Protein AF-A0A527ZUZ7-F1 (afdb_monomer)

Mean predicted aligned error: 13.51 Å

Solvent-accessible surface area (backbone atoms only — not comparable to full-atom values): 8792 Å² total; per-residue (Å²): 138,84,78,85,77,74,73,78,79,58,72,65,57,58,52,49,52,49,52,51,50,51,50,54,50,51,53,49,52,51,47,52,64,67,67,49,47,73,65,54,55,49,50,53,52,50,40,60,41,74,76,31,74,66,46,57,54,49,50,50,50,53,55,49,49,50,51,50,53,44,71,54,77,48,94,82,61,77,62,85,51,83,80,46,57,64,59,50,52,52,51,54,55,49,48,52,54,49,52,52,47,50,50,53,41,50,52,52,52,46,56,56,48,52,57,47,53,55,50,52,50,51,52,49,54,52,49,52,52,52,51,49,51,51,49,53,53,50,51,56,50,31,63,76,67,69,52,78,76,94,81,125

Foldseek 3Di:
DDDPPPDDPPVVVVVVVVVVVVVVVVVVVVVCVVPDDPVNVVLVVLLVQLPDPVVVVVVCCVVVVLVCVQVCPDVPDHRPCVPCVVVVVVVVVVVVVSVVSPVVSVVVVVVVVVVVVVVVVVVVVVVVVVVVVVVVVVVVVCVVVVPDDPDD

pLDDT: mean 79.95, std 12.53, range [42.06, 96.31]

Sequence (152 aa):
MDSPTLPPPPPTELSQALKRNIQAIEERRAKEASEATLEEKIAEAITSFTGSMRFVYLHLAVYGGWIVSNLGWIPITPPFDPTFVILAMVASVEAIFLSTFVLISQNRMSAAADKRADLDLQVSLLTEHELTKLTELVDSMADRLNVKPALS

Secondary structure (DSSP, 8-state):
-----PPPPPHHHHHHHHHHHHHHHHHHHHHHHHH--HHHHHHHHHHHHHTSHHHHHHHHHHHHHHHHHHTT-STTS--S-TT-HHHHHHHHHHHHHHHHHHHHHHHHHHHHHHHHHHHHHHHHHHHHHHHHHHHHHHHHHHHHHT---S--

Structure (mmCIF, N/CA/C/O backbone):
data_AF-A0A527ZUZ7-F1
#
_entry.id   AF-A0A527ZUZ7-F1
#
loop_
_atom_site.group_PDB
_atom_site.id
_atom_site.type_symbol
_atom_site.label_atom_id
_atom_site.label_alt_id
_atom_site.label_comp_id
_atom_site.label_asym_id
_atom_site.label_entity_id
_atom_site.label_seq_id
_atom_site.pdbx_PDB_ins_code
_atom_site.Cartn_x
_atom_site.Cartn_y
_atom_site.Cartn_z
_atom_site.occupancy
_atom_site.B_iso_or_equiv
_atom_site.auth_seq_id
_atom_site.auth_comp_id
_atom_site.auth_asym_id
_atom_site.auth_atom_id
_atom_site.pdbx_PDB_model_num
ATOM 1 N N . MET A 1 1 ? -50.520 -7.483 36.781 1.00 45.59 1 MET A N 1
ATOM 2 C CA . MET A 1 1 ? -49.395 -6.559 36.517 1.00 45.59 1 MET A CA 1
ATOM 3 C C . MET A 1 1 ? -48.714 -7.097 35.275 1.00 45.59 1 MET A C 1
ATOM 5 O O . MET A 1 1 ? -47.823 -7.926 35.383 1.00 45.59 1 MET A O 1
ATOM 9 N N . ASP A 1 2 ? -49.247 -6.734 34.112 1.00 47.12 2 ASP A N 1
ATOM 10 C CA . ASP A 1 2 ? -48.838 -7.276 32.817 1.00 47.12 2 ASP A CA 1
ATOM 11 C C . ASP A 1 2 ? -47.667 -6.461 32.269 1.00 47.12 2 ASP A C 1
ATOM 13 O O . ASP A 1 2 ? -47.802 -5.273 31.976 1.00 47.12 2 ASP A O 1
ATOM 17 N N . SER A 1 3 ? -46.494 -7.085 32.181 1.00 54.16 3 SER A N 1
ATOM 18 C CA . SER A 1 3 ? -45.327 -6.504 31.519 1.00 54.16 3 SER A CA 1
ATOM 19 C C . SER A 1 3 ? -45.552 -6.518 30.002 1.00 54.16 3 SER A C 1
ATOM 21 O O . SER A 1 3 ? -45.755 -7.597 29.441 1.00 54.16 3 SER A O 1
ATOM 23 N N . PRO A 1 4 ? -45.484 -5.371 29.301 1.00 56.69 4 PRO A N 1
ATOM 24 C CA . PRO A 1 4 ? -45.528 -5.357 27.849 1.00 56.69 4 PRO A CA 1
ATOM 25 C C . PRO A 1 4 ? -44.175 -5.846 27.331 1.00 56.69 4 PRO A C 1
ATOM 27 O O . PRO A 1 4 ? -43.212 -5.087 27.230 1.00 56.69 4 PRO A O 1
ATOM 30 N N . THR A 1 5 ? -44.082 -7.141 27.040 1.00 55.09 5 THR A N 1
ATOM 31 C CA . THR A 1 5 ? -42.966 -7.700 26.276 1.00 55.09 5 THR A CA 1
ATOM 32 C C . THR A 1 5 ? -43.162 -7.283 24.824 1.00 55.09 5 THR A C 1
ATOM 34 O O . THR A 1 5 ? -43.965 -7.852 24.089 1.00 55.09 5 THR A O 1
ATOM 37 N N . LEU A 1 6 ? -42.485 -6.200 24.432 1.00 63.31 6 LEU A N 1
ATOM 38 C CA . LEU A 1 6 ? -42.477 -5.747 23.047 1.00 63.31 6 LEU A CA 1
ATOM 39 C C . LEU A 1 6 ? -41.866 -6.862 22.179 1.00 63.31 6 LEU A C 1
ATOM 41 O O . LEU A 1 6 ? -40.742 -7.291 22.459 1.00 63.31 6 LEU A O 1
ATOM 45 N N . PRO A 1 7 ? -42.589 -7.365 21.166 1.00 64.50 7 PRO A N 1
ATOM 46 C CA . PRO A 1 7 ? -42.082 -8.415 20.297 1.00 64.50 7 PRO A CA 1
ATOM 47 C C . PRO A 1 7 ? -40.846 -7.913 19.533 1.00 64.50 7 PRO A C 1
ATOM 49 O O . PRO A 1 7 ? -40.793 -6.733 19.169 1.00 64.50 7 PRO A O 1
ATOM 52 N N . PRO A 1 8 ? -39.846 -8.779 19.281 1.00 61.59 8 PRO A N 1
ATOM 53 C CA . PRO A 1 8 ? -38.677 -8.397 18.506 1.00 61.59 8 PRO A CA 1
ATOM 54 C C . PRO A 1 8 ? -39.116 -7.918 17.113 1.00 61.59 8 PRO A C 1
ATOM 56 O O . PRO A 1 8 ? -40.013 -8.525 16.515 1.00 61.59 8 PRO A O 1
ATOM 59 N N . PRO A 1 9 ? -38.520 -6.828 16.599 1.00 60.72 9 PRO A N 1
ATOM 60 C CA . PRO A 1 9 ? -38.906 -6.259 15.317 1.00 60.72 9 PRO A CA 1
ATOM 61 C C . PRO A 1 9 ? -38.784 -7.315 14.207 1.00 60.72 9 PRO A C 1
ATOM 63 O O . PRO A 1 9 ? -37.835 -8.108 14.207 1.00 60.72 9 PRO A O 1
ATOM 66 N N . PRO A 1 10 ? -39.739 -7.362 13.262 1.00 64.88 10 PRO A N 1
ATOM 67 C CA . PRO A 1 10 ? -39.752 -8.371 12.215 1.00 64.88 10 PRO A CA 1
ATOM 68 C C . PRO A 1 10 ? -38.475 -8.276 11.354 1.00 64.88 10 PRO A C 1
ATOM 70 O O . PRO A 1 10 ? -37.997 -7.171 11.084 1.00 64.88 10 PRO A O 1
ATOM 73 N N . PRO A 1 11 ? -37.927 -9.408 10.866 1.00 63.72 11 PRO A N 1
ATOM 74 C CA . PRO A 1 11 ? -36.644 -9.468 10.145 1.00 63.72 11 PRO A CA 1
ATOM 75 C C . PRO A 1 11 ? -36.562 -8.536 8.921 1.00 63.72 11 PRO A C 1
ATOM 77 O O . PRO A 1 11 ? -35.475 -8.126 8.508 1.00 63.72 11 PRO A O 1
ATOM 80 N N . THR A 1 12 ? -37.710 -8.143 8.370 1.00 62.41 12 THR A N 1
ATOM 81 C CA . THR A 1 12 ? -37.835 -7.172 7.282 1.00 62.41 12 THR A CA 1
ATOM 82 C C . THR A 1 12 ? -37.341 -5.772 7.670 1.00 62.41 12 THR A C 1
ATOM 84 O O . THR A 1 12 ? -36.643 -5.152 6.870 1.00 62.41 12 THR A O 1
ATOM 87 N N . GLU A 1 13 ? -37.596 -5.286 8.890 1.00 64.56 13 GLU A N 1
ATOM 88 C CA . GLU A 1 13 ? -37.141 -3.952 9.318 1.00 64.56 13 GLU A CA 1
ATOM 89 C C . GLU A 1 13 ? -35.626 -3.889 9.521 1.00 64.56 13 GLU A C 1
ATOM 91 O O . GLU A 1 13 ? -34.989 -2.924 9.098 1.00 64.56 13 GLU A O 1
ATOM 96 N N . LEU A 1 14 ? -35.022 -4.943 10.083 1.00 66.19 14 LEU A N 1
ATOM 97 C CA . LEU A 1 14 ? -33.567 -5.044 10.218 1.00 66.19 14 LEU A CA 1
ATOM 98 C C . LEU A 1 14 ? -32.895 -5.082 8.840 1.00 66.19 14 LEU A C 1
ATOM 100 O O . LEU A 1 14 ? -31.892 -4.407 8.622 1.00 66.19 14 LEU A O 1
ATOM 104 N N . SER A 1 15 ? -33.484 -5.811 7.884 1.00 75.38 15 SER A N 1
ATOM 105 C CA . SER A 1 15 ? -32.989 -5.855 6.505 1.00 75.38 15 SER A CA 1
ATOM 106 C C . SER A 1 15 ? -33.094 -4.495 5.808 1.00 75.38 15 SER A C 1
ATOM 108 O O . SER A 1 15 ? -32.181 -4.105 5.085 1.00 75.38 15 SER A O 1
ATOM 110 N N . GLN A 1 16 ? -34.156 -3.730 6.071 1.00 77.62 16 GLN A N 1
ATOM 111 C CA . GLN A 1 16 ? -34.361 -2.401 5.501 1.00 77.62 16 GLN A CA 1
ATOM 112 C C . GLN A 1 16 ? -33.436 -1.360 6.143 1.00 77.62 16 GLN A C 1
ATOM 114 O O . GLN A 1 16 ? -32.854 -0.540 5.434 1.00 77.62 16 GLN A O 1
ATOM 119 N N . ALA A 1 17 ? -33.244 -1.422 7.463 1.00 76.44 17 ALA A N 1
ATOM 120 C CA . ALA A 1 17 ? -32.289 -0.591 8.186 1.00 76.44 17 ALA A CA 1
ATOM 121 C C . ALA A 1 17 ? -30.845 -0.891 7.757 1.00 76.44 17 ALA A C 1
ATOM 123 O O . ALA A 1 17 ? -30.085 0.039 7.501 1.00 76.44 17 ALA A O 1
ATOM 124 N N . LEU A 1 18 ? -30.482 -2.167 7.593 1.00 77.56 18 LEU A N 1
ATOM 125 C CA . LEU A 1 18 ? -29.179 -2.584 7.075 1.00 77.56 18 LEU A CA 1
ATOM 126 C C . LEU A 1 18 ? -28.971 -2.085 5.643 1.00 77.56 18 LEU A C 1
ATOM 128 O O . LEU A 1 18 ? -27.943 -1.488 5.352 1.00 77.56 18 LEU A O 1
ATOM 132 N N . LYS A 1 19 ? -29.963 -2.255 4.762 1.00 79.62 19 LYS A N 1
ATOM 133 C CA . LYS A 1 19 ? -29.899 -1.792 3.368 1.00 79.62 19 LYS A CA 1
ATOM 134 C C . LYS A 1 19 ? -29.773 -0.268 3.273 1.00 79.62 19 LYS A C 1
ATOM 136 O O . LYS A 1 19 ? -28.981 0.223 2.477 1.00 79.62 19 LYS A O 1
ATOM 141 N N . ARG A 1 20 ? -30.482 0.470 4.135 1.00 79.31 20 ARG A N 1
ATOM 142 C CA . ARG A 1 20 ? -30.374 1.932 4.264 1.00 79.31 20 ARG A CA 1
ATOM 143 C C . ARG A 1 20 ? -29.008 2.365 4.800 1.00 79.31 20 ARG A C 1
ATOM 145 O O . ARG A 1 20 ? -28.449 3.335 4.306 1.00 79.31 20 ARG A O 1
ATOM 152 N N . ASN A 1 21 ? -28.457 1.645 5.777 1.00 79.75 21 ASN A N 1
ATOM 153 C CA . ASN A 1 21 ? -27.114 1.907 6.297 1.00 79.75 21 ASN A CA 1
ATOM 154 C C . ASN A 1 21 ? -26.033 1.616 5.246 1.00 79.75 21 ASN A C 1
ATOM 156 O O . ASN A 1 21 ? -25.111 2.410 5.097 1.00 79.75 21 ASN A O 1
ATOM 160 N N . ILE A 1 22 ? -26.164 0.525 4.484 1.00 82.06 22 ILE A N 1
ATOM 161 C CA . ILE A 1 22 ? -25.262 0.195 3.372 1.00 82.06 22 ILE A CA 1
ATOM 162 C C . ILE A 1 22 ? -25.313 1.294 2.307 1.00 82.06 22 ILE A C 1
ATOM 164 O O . ILE A 1 22 ? -24.262 1.805 1.935 1.00 82.06 22 ILE A O 1
ATOM 168 N N . GLN A 1 23 ? -26.510 1.727 1.895 1.00 82.56 23 GLN A N 1
ATOM 169 C CA . GLN A 1 23 ? -26.664 2.843 0.955 1.00 82.56 23 GLN A CA 1
ATOM 170 C C . GLN A 1 23 ? -26.053 4.142 1.490 1.00 82.56 23 GLN A C 1
ATOM 172 O O . GLN A 1 23 ? -25.326 4.810 0.767 1.00 82.56 23 GLN A O 1
ATOM 177 N N . ALA A 1 24 ? -26.267 4.475 2.765 1.00 78.25 24 ALA A N 1
ATOM 178 C CA . ALA A 1 24 ? -25.681 5.672 3.369 1.00 78.25 24 ALA A CA 1
ATOM 179 C C . ALA A 1 24 ? -24.139 5.622 3.413 1.00 78.25 24 ALA A C 1
ATOM 181 O O . ALA A 1 24 ? -23.479 6.652 3.266 1.00 78.25 24 ALA A O 1
ATOM 182 N N . ILE A 1 25 ? -23.554 4.435 3.606 1.00 81.12 25 ILE A N 1
ATOM 183 C CA . ILE A 1 25 ? -22.099 4.228 3.557 1.00 81.12 25 ILE A CA 1
ATOM 184 C C . ILE A 1 25 ? -21.587 4.332 2.116 1.00 81.12 25 ILE A C 1
ATOM 186 O O . ILE A 1 25 ? -20.558 4.968 1.890 1.00 81.12 25 ILE A O 1
ATOM 190 N N . GLU A 1 26 ? -22.283 3.736 1.147 1.00 78.75 26 GLU A N 1
ATOM 191 C CA . GLU A 1 26 ? -21.938 3.839 -0.275 1.00 78.75 26 GLU A CA 1
ATOM 192 C C . GLU A 1 26 ? -22.007 5.285 -0.770 1.00 78.75 26 GLU A C 1
ATOM 194 O O . GLU A 1 26 ? -21.061 5.754 -1.399 1.00 78.75 26 GLU A O 1
ATOM 199 N N . GLU A 1 27 ? -23.066 6.021 -0.428 1.00 80.19 27 GLU A N 1
ATOM 200 C CA . GLU A 1 27 ? -23.223 7.435 -0.775 1.00 80.19 27 GLU A CA 1
ATOM 201 C C . GLU A 1 27 ? -22.126 8.298 -0.152 1.00 80.19 27 GLU A C 1
ATOM 203 O O . GLU A 1 27 ? -21.561 9.144 -0.842 1.00 80.19 27 GLU A O 1
ATOM 208 N N . ARG A 1 28 ? -21.768 8.067 1.121 1.00 74.31 28 ARG A N 1
ATOM 209 C CA . ARG A 1 28 ? -20.642 8.767 1.763 1.00 74.31 28 ARG A CA 1
ATOM 210 C C . ARG A 1 28 ? -19.322 8.487 1.062 1.00 74.31 28 ARG A C 1
ATOM 212 O O . ARG A 1 28 ? -18.621 9.436 0.734 1.00 74.31 28 ARG A O 1
ATOM 219 N N . ARG A 1 29 ? -19.012 7.219 0.777 1.00 72.69 29 ARG A N 1
ATOM 220 C CA . ARG A 1 29 ? -17.782 6.848 0.059 1.00 72.69 29 ARG A CA 1
ATOM 221 C C . ARG A 1 29 ? -17.746 7.430 -1.348 1.00 72.69 29 ARG A C 1
ATOM 223 O O . ARG A 1 29 ? -16.695 7.876 -1.789 1.00 72.69 29 ARG A O 1
ATOM 230 N N . ALA A 1 30 ? -18.877 7.442 -2.052 1.00 70.69 30 ALA A N 1
ATOM 231 C CA . ALA A 1 30 ? -18.987 8.053 -3.371 1.00 70.69 30 ALA A CA 1
ATOM 232 C C . ALA A 1 30 ? -18.775 9.572 -3.309 1.00 70.69 30 ALA A C 1
ATOM 234 O O . ALA A 1 30 ? -18.087 10.125 -4.166 1.00 70.69 30 ALA A O 1
ATOM 235 N N . LYS A 1 31 ? -19.306 10.239 -2.275 1.00 72.81 31 LYS A N 1
ATOM 236 C CA . LYS A 1 31 ? -19.093 11.671 -2.046 1.00 72.81 31 LYS A CA 1
ATOM 237 C C . LYS A 1 31 ? -17.635 11.981 -1.722 1.00 72.81 31 LYS A C 1
ATOM 239 O O . LYS A 1 31 ? -17.047 12.820 -2.393 1.00 72.81 31 LYS A O 1
ATOM 244 N N . GLU A 1 32 ? -17.035 11.238 -0.799 1.00 67.88 32 GLU A N 1
ATOM 245 C CA . GLU A 1 32 ? -15.617 11.347 -0.435 1.00 67.88 32 GLU A CA 1
ATOM 246 C C . GLU A 1 32 ? -14.708 11.084 -1.649 1.00 67.88 32 GLU A C 1
ATOM 248 O O . GLU A 1 32 ? -13.775 11.838 -1.900 1.00 67.88 32 GLU A O 1
ATOM 253 N N . ALA A 1 33 ? -15.026 10.094 -2.490 1.00 63.06 33 ALA A N 1
ATOM 254 C CA . ALA A 1 33 ? -14.292 9.833 -3.732 1.00 63.06 33 ALA A CA 1
ATOM 255 C C . ALA A 1 33 ? -14.499 10.914 -4.815 1.00 63.06 33 ALA A C 1
ATOM 257 O O . ALA A 1 33 ? -13.640 11.110 -5.683 1.00 63.06 33 ALA A O 1
ATOM 258 N N . SER A 1 34 ? -15.644 11.605 -4.799 1.00 64.00 34 SER A N 1
ATOM 259 C CA . SER A 1 34 ? -15.925 12.726 -5.703 1.00 64.00 34 SER A CA 1
ATOM 260 C C . SER A 1 34 ? -15.245 14.023 -5.258 1.00 64.00 34 SER A C 1
ATOM 262 O O . SER A 1 34 ? -14.827 14.800 -6.113 1.00 64.00 34 SER A O 1
ATOM 264 N N . GLU A 1 35 ? -15.085 14.208 -3.945 1.00 68.44 35 GLU A N 1
ATOM 265 C CA . GLU A 1 35 ? -14.409 15.348 -3.316 1.00 68.44 35 GLU A CA 1
ATOM 266 C C . GLU A 1 35 ? -12.891 15.145 -3.204 1.00 68.44 35 GLU A C 1
ATOM 268 O O . GLU A 1 35 ? -12.168 16.118 -2.995 1.00 68.44 35 GLU A O 1
ATOM 273 N N . ALA A 1 36 ? -12.401 13.915 -3.408 1.00 67.38 36 ALA A N 1
ATOM 274 C CA . ALA A 1 36 ? -10.977 13.610 -3.448 1.00 67.38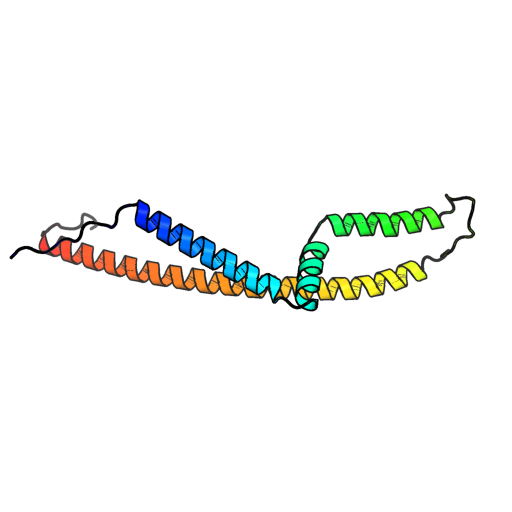 36 ALA A CA 1
ATOM 275 C C . ALA A 1 36 ? -10.262 14.486 -4.483 1.00 67.38 36 ALA A C 1
ATOM 277 O O . ALA A 1 36 ? -10.593 14.497 -5.680 1.00 67.38 36 ALA A O 1
ATOM 278 N N . THR A 1 37 ? -9.257 15.206 -4.000 1.00 78.94 37 THR A N 1
ATOM 279 C CA . THR A 1 37 ? -8.418 16.084 -4.808 1.00 78.94 37 THR A CA 1
ATOM 280 C C . THR A 1 37 ? -7.693 15.288 -5.899 1.00 78.94 37 THR A C 1
ATOM 282 O O . THR A 1 37 ? -7.499 14.072 -5.805 1.00 78.94 37 THR A O 1
ATOM 285 N N . LEU A 1 38 ? -7.281 15.964 -6.979 1.00 77.00 38 LEU A N 1
ATOM 286 C CA . LEU A 1 38 ? -6.503 15.317 -8.046 1.00 77.00 38 LEU A CA 1
ATOM 287 C C . LEU A 1 38 ? -5.226 14.662 -7.497 1.00 77.00 38 LEU A C 1
ATOM 289 O O . LEU A 1 38 ? -4.836 13.598 -7.971 1.00 77.00 38 LEU A O 1
ATOM 293 N N . GLU A 1 39 ? -4.624 15.259 -6.469 1.00 73.81 39 GLU A N 1
ATOM 294 C CA . GLU A 1 39 ? -3.450 14.729 -5.775 1.00 73.81 39 GLU A CA 1
ATOM 295 C C . GLU A 1 39 ? -3.752 13.412 -5.051 1.00 73.81 39 GLU A C 1
ATOM 297 O O . GLU A 1 39 ? -3.001 12.451 -5.212 1.00 73.81 39 GLU A O 1
ATOM 302 N N . GLU A 1 40 ? -4.876 13.311 -4.336 1.00 75.06 40 GLU A N 1
ATOM 303 C CA . GLU A 1 40 ? -5.293 12.067 -3.672 1.00 75.06 40 GLU A CA 1
ATOM 304 C C . GLU A 1 40 ? -5.581 10.954 -4.678 1.00 75.06 40 GLU A C 1
ATOM 306 O O . GLU A 1 40 ? -5.143 9.819 -4.489 1.00 75.06 40 GLU A O 1
ATOM 311 N N . LYS A 1 41 ? -6.237 11.275 -5.800 1.00 78.31 41 LYS A N 1
ATOM 312 C CA . LYS A 1 41 ? -6.490 10.296 -6.871 1.00 78.31 41 LYS A CA 1
ATOM 313 C C . LYS A 1 41 ? -5.196 9.776 -7.490 1.00 78.31 41 LYS A C 1
ATOM 315 O O . LYS A 1 41 ? -5.073 8.575 -7.737 1.00 78.31 41 LYS A O 1
ATOM 320 N N . ILE A 1 42 ? -4.231 10.663 -7.727 1.00 77.44 42 ILE A N 1
ATOM 321 C CA . ILE A 1 42 ? -2.910 10.292 -8.241 1.00 77.44 42 ILE A CA 1
ATOM 322 C C . ILE A 1 42 ? -2.157 9.451 -7.202 1.00 77.44 42 ILE A C 1
ATOM 324 O O . ILE A 1 42 ? -1.597 8.415 -7.553 1.00 77.44 42 ILE A O 1
ATOM 328 N N . ALA A 1 43 ? -2.189 9.830 -5.924 1.00 75.81 43 ALA A N 1
ATOM 329 C CA . ALA A 1 43 ? -1.548 9.082 -4.848 1.00 75.81 43 ALA A CA 1
ATOM 330 C C . ALA A 1 43 ? -2.131 7.667 -4.695 1.00 75.81 43 ALA A C 1
ATOM 332 O O . ALA A 1 43 ? -1.375 6.703 -4.539 1.00 75.81 43 ALA A O 1
ATOM 333 N N . GLU A 1 44 ? -3.455 7.513 -4.786 1.00 77.06 44 GLU A N 1
ATOM 334 C CA . GLU A 1 44 ? -4.139 6.216 -4.742 1.00 77.06 44 GLU A CA 1
ATOM 335 C C . GLU A 1 44 ? -3.736 5.339 -5.937 1.00 77.06 44 GLU A C 1
ATOM 337 O O . GLU A 1 44 ? -3.361 4.175 -5.766 1.00 77.06 44 GLU A O 1
ATOM 342 N N . ALA A 1 45 ? -3.727 5.921 -7.142 1.00 78.56 45 ALA A N 1
ATOM 343 C CA . ALA A 1 45 ? -3.316 5.235 -8.360 1.00 78.56 45 ALA A CA 1
ATOM 344 C C . ALA A 1 45 ? -1.860 4.758 -8.270 1.00 78.56 45 ALA A C 1
ATOM 346 O O . ALA A 1 45 ? -1.599 3.573 -8.482 1.00 78.56 45 ALA A O 1
ATOM 347 N N . ILE A 1 46 ? -0.934 5.637 -7.873 1.00 76.31 46 ILE A N 1
ATOM 348 C CA . ILE A 1 46 ? 0.488 5.314 -7.696 1.00 76.31 46 ILE A CA 1
ATOM 349 C C . ILE A 1 46 ? 0.67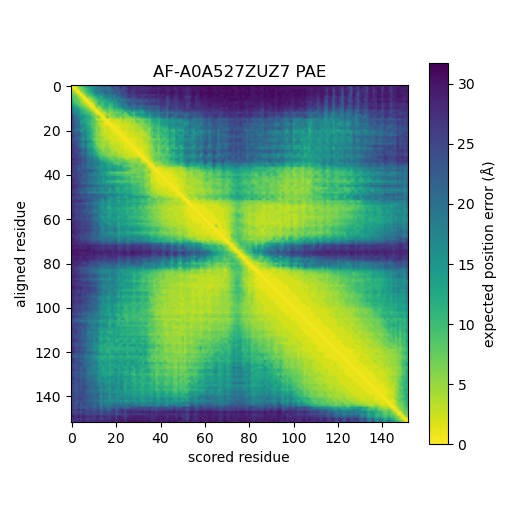0 4.223 -6.640 1.00 76.31 46 ILE A C 1
ATOM 351 O O . ILE A 1 46 ? 1.391 3.260 -6.874 1.00 76.31 46 ILE A O 1
ATOM 355 N N . THR A 1 47 ? -0.021 4.321 -5.503 1.00 76.94 47 THR A N 1
ATOM 356 C CA . THR A 1 47 ? 0.049 3.306 -4.440 1.00 76.94 47 THR A CA 1
ATOM 357 C C . THR A 1 47 ? -0.364 1.929 -4.963 1.00 76.94 47 THR A C 1
ATOM 359 O O . THR A 1 47 ? 0.346 0.944 -4.764 1.00 76.94 47 THR A O 1
ATOM 362 N N . SER A 1 48 ? -1.492 1.861 -5.676 1.00 77.06 48 SER A N 1
ATOM 363 C CA . SER A 1 48 ? -1.983 0.603 -6.246 1.00 77.06 48 SER A CA 1
ATOM 364 C C . SER A 1 48 ? -1.063 0.047 -7.339 1.00 77.06 48 SER A C 1
ATOM 366 O O . SER A 1 48 ? -0.949 -1.168 -7.506 1.00 77.06 48 SER A O 1
ATOM 368 N N . PHE A 1 49 ? -0.394 0.935 -8.077 1.00 78.12 49 PHE A N 1
ATOM 369 C CA . PHE A 1 49 ? 0.469 0.593 -9.196 1.00 78.12 49 PHE A CA 1
ATOM 370 C C . PHE A 1 49 ? 1.828 0.073 -8.724 1.00 78.12 49 PHE A C 1
ATOM 372 O O . PHE A 1 49 ? 2.222 -1.025 -9.112 1.00 78.12 49 PHE A O 1
ATOM 379 N N . THR A 1 50 ? 2.501 0.800 -7.831 1.00 75.81 50 THR A N 1
ATOM 380 C CA . THR A 1 50 ? 3.823 0.439 -7.299 1.00 75.81 50 THR A CA 1
ATOM 381 C C . THR A 1 50 ? 3.785 -0.842 -6.459 1.00 75.81 50 THR A C 1
ATOM 383 O O . THR A 1 50 ? 4.763 -1.583 -6.419 1.00 75.81 50 THR A O 1
ATOM 386 N N . GLY A 1 51 ? 2.649 -1.159 -5.830 1.00 72.50 51 GLY A N 1
ATOM 387 C CA . GLY A 1 51 ? 2.446 -2.422 -5.110 1.00 72.50 51 GLY A CA 1
ATOM 388 C C . GLY A 1 51 ? 2.107 -3.634 -5.994 1.00 72.50 51 GLY A C 1
ATOM 389 O O . GLY A 1 51 ? 1.899 -4.724 -5.465 1.00 72.50 51 GLY A O 1
ATOM 390 N N . SER A 1 52 ? 2.004 -3.478 -7.321 1.00 81.31 52 SER A N 1
ATOM 391 C CA . SER A 1 52 ? 1.529 -4.524 -8.239 1.00 81.31 52 SER A CA 1
ATOM 392 C C . SER A 1 52 ? 2.657 -5.181 -9.037 1.00 81.31 52 SER A C 1
ATOM 394 O O . SER A 1 52 ? 3.561 -4.516 -9.533 1.00 81.31 52 SER A O 1
ATOM 396 N N . MET A 1 53 ? 2.542 -6.486 -9.307 1.00 84.88 53 MET A N 1
ATOM 397 C CA . MET A 1 53 ? 3.498 -7.211 -10.161 1.00 84.88 53 MET A CA 1
ATOM 398 C C . MET A 1 53 ? 3.532 -6.695 -11.612 1.00 84.88 53 MET A C 1
ATOM 400 O O . MET A 1 53 ? 4.526 -6.856 -12.317 1.00 84.88 53 MET A O 1
ATOM 404 N N . ARG A 1 54 ? 2.462 -6.022 -12.062 1.00 85.50 54 ARG A N 1
ATOM 405 C CA . ARG A 1 54 ? 2.398 -5.381 -13.389 1.00 85.50 54 ARG A CA 1
ATOM 406 C C . ARG A 1 54 ? 3.476 -4.315 -13.570 1.00 85.50 54 ARG A C 1
ATOM 408 O O . ARG A 1 54 ? 4.004 -4.177 -14.669 1.00 85.50 54 ARG A O 1
ATOM 415 N N . PHE A 1 55 ? 3.811 -3.602 -12.498 1.00 85.62 55 PHE A N 1
ATOM 416 C CA . PHE A 1 55 ? 4.855 -2.586 -12.497 1.00 85.62 55 PHE A CA 1
ATOM 417 C C . PHE A 1 55 ? 6.222 -3.178 -12.852 1.00 85.62 55 PHE A C 1
ATOM 419 O O . PHE A 1 55 ? 6.907 -2.688 -13.749 1.00 85.62 55 PHE A O 1
ATOM 426 N N . VAL A 1 56 ? 6.566 -4.298 -12.210 1.00 86.56 56 VAL A N 1
ATOM 427 C CA . VAL A 1 56 ? 7.827 -5.017 -12.428 1.00 86.56 56 VAL A CA 1
ATOM 428 C C . VAL A 1 56 ? 7.947 -5.479 -13.879 1.00 86.56 56 VAL A C 1
ATOM 430 O O . VAL A 1 56 ? 8.985 -5.278 -14.505 1.00 86.56 56 VAL A O 1
ATOM 433 N N . TYR A 1 57 ? 6.878 -6.048 -14.447 1.00 90.50 57 TYR A N 1
ATOM 434 C CA . TYR A 1 57 ? 6.880 -6.474 -15.848 1.00 90.50 57 TYR A CA 1
ATOM 435 C C . TYR A 1 57 ? 7.018 -5.305 -16.826 1.00 90.50 57 TYR A C 1
ATOM 437 O O . TYR A 1 57 ? 7.742 -5.433 -17.812 1.00 90.50 57 TYR A O 1
ATOM 445 N N . LEU A 1 58 ? 6.367 -4.168 -16.555 1.00 89.62 58 LEU A N 1
ATOM 446 C CA . LEU A 1 58 ? 6.509 -2.967 -17.377 1.00 89.62 58 LEU A CA 1
ATOM 447 C C . LEU A 1 58 ? 7.957 -2.464 -17.368 1.00 89.62 58 LEU A C 1
ATOM 449 O O . LEU A 1 58 ? 8.522 -2.239 -18.433 1.00 89.62 58 LEU A O 1
ATOM 453 N N . HIS A 1 59 ? 8.574 -2.345 -16.190 1.00 88.25 59 HIS A N 1
ATOM 454 C CA . HIS A 1 59 ? 9.981 -1.959 -16.061 1.00 88.25 59 HIS A CA 1
ATOM 455 C C . HIS A 1 59 ? 10.904 -2.923 -16.802 1.00 88.25 59 HIS A C 1
ATOM 457 O O . HIS A 1 59 ? 11.765 -2.496 -17.567 1.00 88.25 59 HIS A O 1
ATOM 463 N N . LEU A 1 60 ? 10.694 -4.228 -16.632 1.00 89.31 60 LEU A N 1
ATOM 464 C CA . LEU A 1 60 ? 11.492 -5.242 -17.310 1.00 89.31 60 LEU A CA 1
ATOM 465 C C . LEU A 1 60 ? 11.363 -5.143 -18.837 1.00 89.31 60 LEU A C 1
ATOM 467 O O . LEU A 1 60 ? 12.361 -5.275 -19.540 1.00 89.31 60 LEU A O 1
ATOM 471 N N . ALA A 1 61 ? 10.162 -4.874 -19.351 1.00 91.88 61 ALA A N 1
ATOM 472 C CA . ALA A 1 61 ? 9.929 -4.678 -20.777 1.00 91.88 61 ALA A CA 1
ATOM 473 C C . ALA A 1 61 ? 10.574 -3.386 -21.302 1.00 91.88 61 ALA A C 1
ATOM 475 O O . ALA A 1 61 ? 11.171 -3.403 -22.376 1.00 91.88 61 ALA A O 1
ATOM 476 N N . VAL A 1 62 ? 10.496 -2.285 -20.549 1.00 89.50 62 VAL A N 1
ATOM 477 C CA . VAL A 1 62 ? 11.100 -0.994 -20.917 1.00 89.50 62 VAL A CA 1
ATOM 478 C C . VAL A 1 62 ? 12.625 -1.093 -20.922 1.00 89.50 62 VAL A C 1
ATOM 480 O O . VAL A 1 62 ? 13.250 -0.839 -21.951 1.00 89.50 62 VAL A O 1
ATOM 483 N N . TYR A 1 63 ? 13.232 -1.521 -19.814 1.00 89.00 63 TYR A N 1
ATOM 484 C CA . TYR A 1 63 ? 14.685 -1.651 -19.705 1.00 89.00 63 TYR A CA 1
ATOM 485 C C . TYR A 1 63 ? 15.229 -2.753 -20.616 1.00 89.00 63 TYR A C 1
ATOM 487 O O . TYR A 1 63 ? 16.216 -2.543 -21.316 1.00 89.00 63 TYR A O 1
ATOM 495 N N . GLY A 1 64 ? 14.557 -3.905 -20.679 1.00 88.06 64 GLY A N 1
ATOM 496 C CA . GLY A 1 64 ? 14.925 -4.996 -21.581 1.00 88.06 64 GLY A CA 1
ATOM 497 C C . GLY A 1 64 ? 14.819 -4.594 -23.053 1.00 88.06 64 GLY A C 1
ATOM 498 O O . GLY A 1 64 ? 15.739 -4.856 -23.825 1.00 88.06 64 GLY A O 1
ATOM 499 N N . GLY A 1 65 ? 13.745 -3.897 -23.435 1.00 86.94 65 GLY A N 1
ATOM 500 C CA . GLY A 1 65 ? 13.559 -3.361 -24.783 1.00 86.94 65 GLY A CA 1
ATOM 501 C C . GLY A 1 65 ? 14.613 -2.319 -25.155 1.00 86.94 65 GLY A C 1
ATOM 502 O O . GLY A 1 65 ? 15.128 -2.344 -26.274 1.00 86.94 65 GLY A O 1
ATOM 503 N N . TRP A 1 66 ? 14.997 -1.454 -24.213 1.00 84.06 66 TRP A N 1
ATOM 504 C CA . TRP A 1 66 ? 16.082 -0.491 -24.405 1.00 84.06 66 TRP A CA 1
ATOM 505 C C . TRP A 1 66 ? 17.426 -1.186 -24.624 1.00 84.06 66 TRP A C 1
ATOM 507 O O . TRP A 1 66 ? 18.135 -0.854 -25.571 1.00 84.06 66 TRP A O 1
ATOM 517 N N . ILE A 1 67 ? 17.755 -2.185 -23.798 1.00 83.00 67 ILE A N 1
ATOM 518 C CA . ILE A 1 67 ? 18.991 -2.971 -23.920 1.00 83.00 67 ILE A CA 1
ATOM 519 C C . ILE A 1 67 ? 19.040 -3.694 -25.270 1.00 83.00 67 ILE A C 1
ATOM 521 O O . ILE A 1 67 ? 20.033 -3.585 -25.984 1.00 83.00 67 ILE A O 1
ATOM 525 N N . VAL A 1 68 ? 17.957 -4.376 -25.657 1.00 83.75 68 VAL A N 1
ATOM 526 C CA . VAL A 1 68 ? 17.840 -5.081 -26.946 1.00 83.75 68 VAL A CA 1
ATOM 527 C C . VAL A 1 68 ? 17.989 -4.126 -28.131 1.00 83.75 68 VAL A C 1
ATOM 529 O O . VAL A 1 68 ? 18.687 -4.445 -29.094 1.00 83.75 68 VAL A O 1
ATOM 532 N N . SER A 1 69 ? 17.379 -2.942 -28.049 1.00 77.69 69 SER A N 1
ATOM 533 C CA . SER A 1 69 ? 17.491 -1.912 -29.086 1.00 77.69 69 SER A CA 1
ATOM 534 C C . SER A 1 69 ? 18.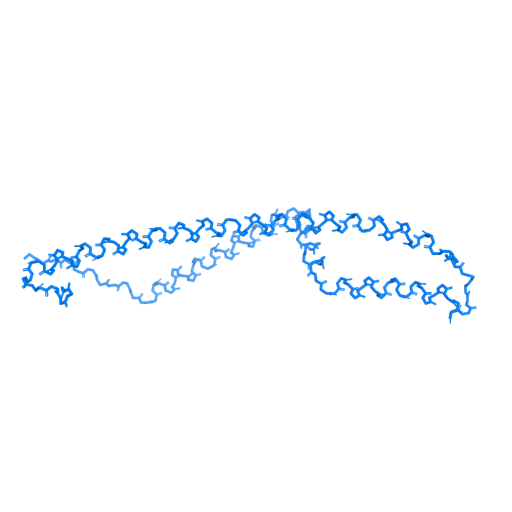919 -1.359 -29.188 1.00 77.69 69 SER A C 1
ATOM 536 O O . SER A 1 69 ? 19.408 -1.139 -30.293 1.00 77.69 69 SER A O 1
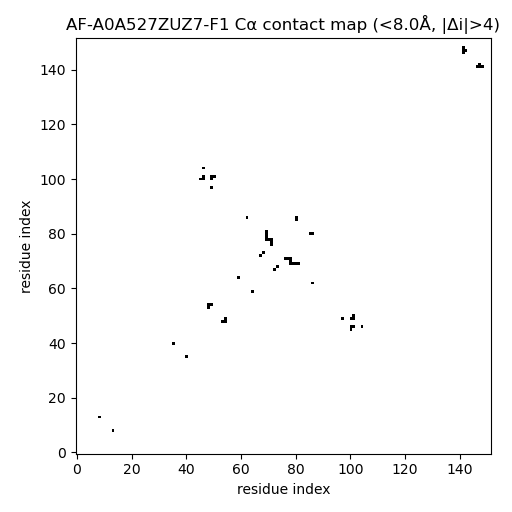ATOM 538 N N . ASN A 1 70 ? 19.619 -1.187 -28.058 1.00 74.94 70 ASN A N 1
ATOM 539 C CA . ASN A 1 70 ? 21.006 -0.705 -28.026 1.00 74.94 70 ASN A CA 1
ATOM 540 C C . ASN A 1 70 ? 22.039 -1.763 -28.449 1.00 74.94 70 ASN A C 1
ATOM 542 O O . ASN A 1 70 ? 23.094 -1.410 -28.964 1.00 74.94 70 ASN A O 1
ATOM 546 N N . LEU A 1 71 ? 21.730 -3.058 -28.296 1.00 72.94 71 LEU A N 1
ATOM 547 C CA . LEU A 1 71 ? 22.578 -4.174 -28.744 1.00 72.94 71 LEU A CA 1
ATOM 548 C C . LEU A 1 71 ? 22.690 -4.294 -30.278 1.00 72.94 71 LEU A C 1
ATOM 550 O O . LEU A 1 71 ? 23.382 -5.182 -30.773 1.00 72.94 71 LEU A O 1
ATOM 554 N N . GLY A 1 72 ? 22.031 -3.413 -31.038 1.00 64.06 72 GLY A N 1
ATOM 555 C CA . GLY A 1 72 ? 22.162 -3.351 -32.494 1.00 64.06 72 GLY A CA 1
ATOM 556 C C . GLY A 1 72 ? 21.332 -4.393 -33.242 1.00 64.06 72 GLY A C 1
ATOM 557 O O . GLY A 1 72 ? 21.571 -4.633 -34.423 1.00 64.06 72 GLY A O 1
ATOM 558 N N . TRP A 1 73 ? 20.330 -5.001 -32.594 1.00 60.50 73 TRP A N 1
ATOM 559 C CA . TRP A 1 73 ? 19.415 -5.937 -33.262 1.00 60.50 73 TRP A CA 1
ATOM 560 C C . TRP A 1 73 ? 18.475 -5.246 -34.272 1.00 60.50 73 TRP A C 1
ATOM 562 O O . TRP A 1 73 ? 17.852 -5.917 -35.093 1.00 60.50 73 TRP A O 1
ATOM 572 N N . ILE A 1 74 ? 18.397 -3.909 -34.235 1.00 58.19 74 ILE A N 1
ATOM 573 C CA . ILE A 1 74 ? 17.651 -3.065 -35.175 1.00 58.19 74 ILE A CA 1
ATOM 574 C C . ILE A 1 74 ? 18.663 -2.381 -36.119 1.00 58.19 74 ILE A C 1
ATOM 576 O O . ILE A 1 74 ? 19.367 -1.471 -35.683 1.00 58.19 74 ILE A O 1
ATOM 580 N N . PRO A 1 75 ? 18.740 -2.754 -37.414 1.00 55.16 75 PRO A N 1
ATOM 581 C CA . PRO A 1 75 ? 19.774 -2.282 -38.354 1.00 55.16 75 PRO A CA 1
ATOM 582 C C . PRO A 1 75 ? 19.729 -0.788 -38.734 1.00 55.16 75 PRO A C 1
ATOM 584 O O . PRO A 1 75 ? 20.465 -0.364 -39.620 1.00 55.16 75 PRO A O 1
ATOM 587 N N . ILE A 1 76 ? 18.820 -0.003 -38.152 1.00 55.81 76 ILE A N 1
ATOM 588 C CA . ILE A 1 76 ? 18.373 1.286 -38.709 1.00 55.81 76 ILE A CA 1
ATOM 589 C C . ILE A 1 76 ? 18.915 2.492 -37.917 1.00 55.81 76 ILE A C 1
ATOM 591 O O . ILE A 1 76 ? 18.895 3.610 -38.428 1.00 55.81 76 ILE A O 1
ATOM 595 N N . THR A 1 77 ? 19.463 2.308 -36.710 1.00 56.09 77 THR A N 1
ATOM 596 C CA . THR A 1 77 ? 19.919 3.429 -35.863 1.00 56.09 77 THR A CA 1
ATOM 597 C C . THR A 1 77 ? 21.300 3.180 -35.247 1.00 56.09 77 THR A C 1
ATOM 599 O O . THR A 1 77 ? 21.517 2.099 -34.700 1.00 56.09 77 THR A O 1
ATOM 602 N N . PRO A 1 78 ? 22.224 4.166 -35.266 1.00 60.25 78 PRO A N 1
ATOM 603 C CA . PRO A 1 78 ? 23.435 4.131 -34.445 1.00 60.25 78 PRO A CA 1
ATOM 604 C C . PRO A 1 78 ? 23.079 3.890 -32.968 1.00 60.25 78 PRO A C 1
ATOM 606 O O . PRO A 1 78 ? 22.013 4.344 -32.540 1.00 60.25 78 PRO A O 1
ATOM 609 N N . PRO A 1 79 ? 23.934 3.210 -32.179 1.00 61.03 79 PRO A N 1
ATOM 610 C CA . PRO A 1 79 ? 23.662 2.971 -30.764 1.00 61.03 79 PRO A CA 1
ATOM 611 C C . PRO A 1 79 ? 23.460 4.309 -30.039 1.00 61.03 79 PRO A C 1
ATOM 613 O O . PRO A 1 79 ? 24.370 5.131 -29.952 1.00 61.03 79 PRO A O 1
ATOM 616 N N . PHE A 1 80 ? 22.228 4.538 -29.576 1.00 65.56 80 PHE A N 1
ATOM 617 C CA . PHE A 1 80 ? 21.783 5.803 -28.980 1.00 65.56 80 PHE A CA 1
ATOM 618 C C . PHE A 1 80 ? 22.345 6.016 -27.563 1.00 65.56 80 PHE A C 1
ATOM 620 O O . PHE A 1 80 ? 22.517 7.153 -27.137 1.00 65.56 80 PHE A O 1
ATOM 627 N N . ASP A 1 81 ? 22.673 4.932 -26.851 1.00 71.38 81 ASP A N 1
ATOM 628 C CA . ASP A 1 81 ? 23.291 4.965 -25.513 1.00 71.38 81 ASP A CA 1
ATOM 629 C C . ASP A 1 81 ? 24.310 3.813 -25.366 1.00 71.38 81 ASP A C 1
ATOM 631 O O . ASP A 1 81 ? 24.030 2.832 -24.674 1.00 71.38 81 ASP A O 1
ATOM 635 N N . PRO A 1 82 ? 25.478 3.893 -26.041 1.00 69.69 82 PRO A N 1
ATOM 636 C CA . PRO A 1 82 ? 26.445 2.791 -26.125 1.00 69.69 82 PRO A CA 1
ATOM 637 C C . PRO A 1 82 ? 27.031 2.368 -24.771 1.00 69.69 82 PRO A C 1
ATOM 639 O O . PRO A 1 82 ? 27.535 1.257 -24.630 1.00 69.69 82 PRO A O 1
ATOM 642 N N . THR A 1 83 ? 27.015 3.270 -23.785 1.00 77.94 83 THR A N 1
ATOM 643 C CA . THR A 1 83 ? 27.551 3.057 -22.433 1.00 77.94 83 THR A CA 1
ATOM 644 C C . THR A 1 83 ? 26.460 2.828 -21.386 1.00 77.94 83 THR A C 1
ATOM 646 O O . THR A 1 83 ? 26.790 2.623 -20.220 1.00 77.94 83 THR A O 1
ATOM 649 N N . PHE A 1 84 ? 25.180 2.851 -21.779 1.00 83.75 84 PHE A N 1
ATOM 650 C CA . PHE A 1 84 ? 24.014 2.741 -20.891 1.00 83.75 84 PHE A CA 1
ATOM 651 C C . PHE A 1 84 ? 23.948 3.806 -19.778 1.00 83.75 84 PHE A C 1
ATOM 653 O O . PHE A 1 84 ? 23.255 3.629 -18.773 1.00 83.75 84 PHE A O 1
ATOM 660 N N . VAL A 1 85 ? 24.672 4.921 -19.927 1.00 86.25 85 VAL A N 1
ATOM 661 C CA . VAL A 1 85 ? 24.784 5.962 -18.892 1.00 86.25 85 VAL A CA 1
ATOM 662 C C . VAL A 1 85 ? 23.478 6.740 -18.763 1.00 86.25 85 VAL A C 1
ATOM 664 O O . VAL A 1 85 ? 23.081 7.096 -17.653 1.00 86.25 85 VAL A O 1
ATOM 667 N N . ILE A 1 86 ? 22.781 6.978 -19.876 1.00 85.94 86 ILE A N 1
ATOM 668 C CA . ILE A 1 86 ? 21.502 7.696 -19.869 1.00 85.94 86 ILE A CA 1
ATOM 669 C C . ILE A 1 86 ? 20.440 6.835 -19.185 1.00 85.94 86 ILE A C 1
ATOM 671 O O . ILE A 1 86 ? 19.739 7.322 -18.297 1.00 85.94 86 ILE A O 1
ATOM 675 N N . LEU A 1 87 ? 20.377 5.545 -19.534 1.00 88.38 87 LEU A N 1
ATOM 676 C CA . LEU A 1 87 ? 19.490 4.586 -18.875 1.00 88.38 87 LEU A CA 1
ATOM 677 C C . LEU A 1 87 ? 19.763 4.520 -17.370 1.00 88.38 87 LEU A C 1
ATOM 679 O O . LEU A 1 87 ? 18.828 4.605 -16.578 1.00 88.38 87 LEU A O 1
ATOM 683 N N . ALA A 1 88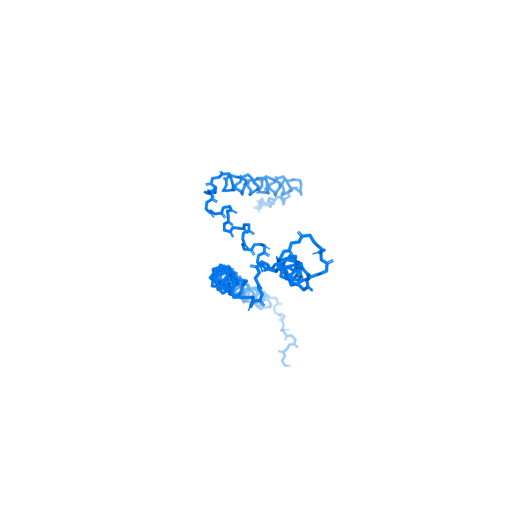 ? 21.032 4.421 -16.966 1.00 88.75 88 ALA A N 1
ATOM 684 C CA . ALA A 1 88 ? 21.408 4.353 -15.557 1.00 88.75 88 ALA A CA 1
ATOM 685 C C . ALA A 1 88 ? 21.033 5.628 -14.780 1.00 88.75 88 ALA A C 1
ATOM 687 O O . ALA A 1 88 ? 20.558 5.538 -13.645 1.00 88.75 88 ALA A O 1
ATOM 688 N N . MET A 1 89 ? 21.204 6.814 -15.378 1.00 91.88 89 MET A N 1
ATOM 689 C CA . MET A 1 89 ? 20.793 8.077 -14.755 1.00 91.88 89 MET A CA 1
ATOM 690 C C . MET A 1 89 ? 19.276 8.152 -14.565 1.00 91.88 89 MET A C 1
ATOM 692 O O . MET A 1 89 ? 18.818 8.464 -13.465 1.00 91.88 89 MET A O 1
ATOM 696 N N . VAL A 1 90 ? 18.498 7.832 -15.604 1.00 88.94 90 VAL A N 1
ATOM 697 C CA . VAL A 1 90 ? 17.028 7.842 -15.527 1.00 88.94 90 VAL A CA 1
ATOM 698 C C . VAL A 1 90 ? 16.531 6.818 -14.506 1.00 88.94 90 VAL A C 1
ATOM 700 O O . VAL A 1 90 ? 15.726 7.173 -13.649 1.00 88.94 90 VAL A O 1
ATOM 703 N N . ALA A 1 91 ? 17.073 5.597 -14.522 1.00 90.81 91 ALA A N 1
ATOM 704 C CA . ALA A 1 91 ? 16.720 4.550 -13.567 1.00 90.81 91 ALA A CA 1
ATOM 705 C C . ALA A 1 91 ? 17.036 4.944 -12.118 1.00 90.81 91 ALA A C 1
ATOM 707 O O . ALA A 1 91 ? 16.263 4.645 -11.211 1.00 90.81 91 ALA A O 1
ATOM 708 N N . SER A 1 92 ? 18.147 5.652 -11.888 1.00 93.94 92 SER A N 1
ATOM 709 C CA . SER A 1 92 ? 18.517 6.133 -10.550 1.00 93.94 92 SER A CA 1
ATOM 710 C C . SER A 1 92 ? 17.527 7.172 -10.024 1.00 93.94 92 SER A C 1
ATOM 712 O O . SER A 1 92 ? 17.116 7.103 -8.867 1.00 93.94 92 SER A O 1
ATOM 714 N N . VAL A 1 93 ? 17.114 8.122 -10.870 1.00 94.12 93 VAL A N 1
ATOM 715 C CA . VAL A 1 93 ? 16.092 9.113 -10.504 1.00 94.12 93 VAL A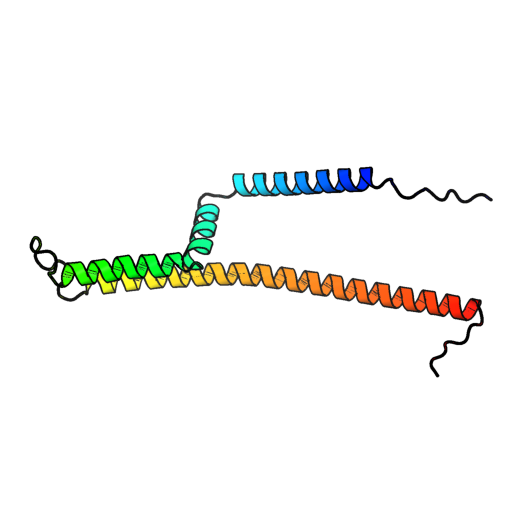 CA 1
ATOM 716 C C . VAL A 1 93 ? 14.751 8.424 -10.260 1.00 94.12 93 VAL A C 1
ATOM 718 O O . VAL A 1 93 ? 14.126 8.660 -9.228 1.00 94.12 93 VAL A O 1
ATOM 721 N N . GLU A 1 94 ? 14.334 7.532 -11.159 1.00 90.81 94 GLU A N 1
ATOM 722 C CA . GLU A 1 94 ? 13.094 6.765 -11.023 1.00 90.81 94 GLU A CA 1
ATOM 723 C C . GLU A 1 94 ? 13.072 5.950 -9.721 1.00 90.81 94 GLU A C 1
ATOM 725 O O . GLU A 1 94 ? 12.088 6.001 -8.985 1.00 90.81 94 GLU A O 1
ATOM 730 N N . ALA A 1 95 ? 14.174 5.285 -9.364 1.00 90.19 95 ALA A N 1
ATOM 731 C CA . ALA A 1 95 ? 14.287 4.514 -8.129 1.00 90.19 95 ALA A CA 1
ATOM 732 C C . ALA A 1 95 ? 14.065 5.361 -6.864 1.00 90.19 95 ALA A C 1
ATOM 734 O O . ALA A 1 95 ? 13.423 4.888 -5.925 1.00 90.19 95 ALA A O 1
ATOM 735 N N . ILE A 1 96 ? 14.540 6.613 -6.835 1.00 93.00 96 ILE A N 1
ATOM 736 C CA . ILE A 1 96 ? 14.288 7.534 -5.714 1.00 93.00 96 ILE A CA 1
ATOM 737 C C . ILE A 1 96 ? 12.787 7.824 -5.602 1.00 93.00 96 ILE A C 1
ATOM 739 O O . ILE A 1 96 ? 12.215 7.652 -4.525 1.00 93.00 96 ILE A O 1
ATOM 743 N N . PHE A 1 97 ? 12.132 8.194 -6.709 1.00 87.81 97 PHE A N 1
ATOM 744 C CA . PHE A 1 97 ? 10.686 8.442 -6.723 1.00 87.81 97 PHE A CA 1
ATOM 745 C C . PHE A 1 97 ? 9.894 7.209 -6.281 1.00 87.81 97 PHE A C 1
ATOM 747 O O . PHE A 1 97 ? 9.008 7.319 -5.433 1.00 87.81 97 PHE A O 1
ATOM 754 N N . LEU A 1 98 ? 10.243 6.026 -6.791 1.00 86.81 98 LEU A N 1
ATOM 755 C CA . LEU A 1 98 ? 9.611 4.770 -6.396 1.00 86.81 98 LEU A CA 1
ATOM 756 C C . LEU A 1 98 ? 9.797 4.483 -4.915 1.00 86.81 98 LEU A C 1
ATOM 758 O O . LEU A 1 98 ? 8.824 4.160 -4.245 1.00 86.81 98 LEU A O 1
ATOM 762 N N . SER A 1 99 ? 11.011 4.638 -4.387 1.00 89.75 99 SER A N 1
ATOM 763 C CA . SER A 1 99 ? 11.276 4.435 -2.965 1.00 89.75 99 SER A CA 1
ATOM 764 C C . SER A 1 99 ? 10.434 5.376 -2.104 1.00 89.75 99 SER A C 1
ATOM 766 O O . SER A 1 99 ? 9.868 4.944 -1.102 1.00 89.75 99 SER A O 1
ATOM 768 N N . THR A 1 100 ? 10.307 6.646 -2.493 1.00 88.94 100 THR A N 1
ATOM 769 C CA . THR A 1 100 ? 9.447 7.605 -1.793 1.00 88.94 100 THR A CA 1
ATOM 770 C C . THR A 1 100 ? 7.974 7.202 -1.877 1.00 88.94 100 THR A C 1
ATOM 772 O O . THR A 1 100 ? 7.286 7.211 -0.859 1.00 88.94 100 THR A O 1
ATOM 775 N N . PHE A 1 101 ? 7.482 6.785 -3.045 1.00 84.44 101 PHE A N 1
ATOM 776 C CA . PHE A 1 101 ? 6.099 6.328 -3.197 1.00 84.44 101 PHE A CA 1
ATOM 777 C C . PHE A 1 101 ? 5.804 5.045 -2.418 1.00 84.44 101 PHE A C 1
ATOM 779 O O . PHE A 1 101 ? 4.755 4.949 -1.781 1.00 84.44 101 PHE A O 1
ATOM 786 N N . VAL A 1 102 ? 6.733 4.087 -2.412 1.00 85.75 102 VAL A N 1
ATOM 787 C CA . VAL A 1 102 ? 6.653 2.881 -1.581 1.00 85.75 102 VAL A CA 1
ATOM 788 C C . VAL A 1 102 ? 6.586 3.272 -0.110 1.00 85.75 102 VAL A C 1
ATOM 790 O O . VAL A 1 102 ? 5.706 2.780 0.589 1.00 85.75 102 VAL A O 1
ATOM 793 N N . LEU A 1 103 ? 7.439 4.189 0.353 1.00 89.12 103 LEU A N 1
ATOM 794 C CA . LEU A 1 103 ? 7.446 4.630 1.747 1.00 89.12 103 LEU A CA 1
ATOM 795 C C . LEU A 1 103 ? 6.129 5.316 2.138 1.00 89.12 103 LEU A C 1
ATOM 797 O O . LEU A 1 103 ? 5.564 5.009 3.184 1.00 89.12 103 LEU A O 1
ATOM 801 N N . ILE A 1 104 ? 5.599 6.198 1.286 1.00 84.19 104 ILE A N 1
ATOM 802 C CA . ILE A 1 104 ? 4.297 6.850 1.505 1.00 84.19 104 ILE A CA 1
ATOM 803 C C . ILE A 1 104 ? 3.178 5.802 1.568 1.00 84.19 104 ILE A C 1
ATOM 805 O O . ILE A 1 104 ? 2.333 5.841 2.465 1.00 84.19 104 ILE A O 1
ATOM 809 N N . SER A 1 105 ? 3.180 4.842 0.640 1.00 82.25 105 SER A N 1
ATOM 810 C CA . SER A 1 105 ? 2.220 3.737 0.620 1.00 82.25 105 SER A CA 1
ATOM 811 C C . SER A 1 105 ? 2.313 2.889 1.888 1.00 82.25 105 SER A C 1
ATOM 813 O O . SER A 1 105 ? 1.291 2.566 2.489 1.00 82.25 105 SER A O 1
ATOM 815 N N . GLN A 1 106 ? 3.526 2.532 2.310 1.00 87.88 106 GLN A N 1
ATOM 816 C CA . GLN A 1 106 ? 3.781 1.767 3.528 1.00 87.88 106 GLN A CA 1
ATOM 817 C C . GLN A 1 106 ? 3.304 2.521 4.768 1.00 87.88 106 GLN A C 1
ATOM 819 O O . GLN A 1 106 ? 2.598 1.938 5.584 1.00 87.88 106 GLN A O 1
ATOM 824 N N . ASN A 1 107 ? 3.597 3.818 4.874 1.00 88.25 107 ASN A N 1
ATOM 825 C CA . ASN A 1 107 ? 3.142 4.649 5.985 1.00 88.25 107 ASN A CA 1
ATOM 826 C C . ASN A 1 107 ? 1.606 4.706 6.058 1.00 88.25 107 ASN A C 1
ATOM 828 O O . ASN A 1 107 ? 1.027 4.556 7.132 1.00 88.25 107 ASN A O 1
ATOM 832 N N . ARG A 1 108 ? 0.926 4.838 4.907 1.00 83.19 108 ARG A N 1
ATOM 833 C CA . ARG A 1 108 ? -0.546 4.814 4.844 1.00 83.19 108 ARG A CA 1
ATOM 834 C C . ARG A 1 108 ? -1.121 3.461 5.271 1.00 83.19 108 ARG A C 1
ATOM 836 O O . ARG A 1 108 ? -2.086 3.424 6.032 1.00 83.19 108 ARG A O 1
ATOM 843 N N . MET A 1 109 ? -0.534 2.358 4.802 1.00 85.00 109 MET A N 1
ATOM 844 C CA . MET A 1 109 ? -0.946 1.008 5.201 1.00 85.00 109 MET A CA 1
ATOM 845 C C . MET A 1 109 ? -0.705 0.754 6.693 1.00 85.00 109 MET A C 1
ATOM 847 O O . MET A 1 109 ? -1.572 0.172 7.338 1.00 85.00 109 MET A O 1
ATOM 851 N N . SER A 1 110 ? 0.417 1.230 7.243 1.00 90.19 110 SER A N 1
ATOM 852 C CA . SER A 1 110 ? 0.738 1.119 8.670 1.00 90.19 110 SER A CA 1
ATOM 853 C C . SER A 1 110 ? -0.282 1.866 9.520 1.00 90.19 110 SER A C 1
ATOM 855 O O . SER A 1 110 ? -0.906 1.261 10.380 1.00 90.19 110 SER A O 1
ATOM 857 N N . ALA A 1 111 ? -0.563 3.135 9.206 1.00 87.19 111 ALA A N 1
ATOM 858 C CA . ALA A 1 111 ? -1.557 3.919 9.941 1.00 87.19 111 ALA A CA 1
ATOM 859 C C . ALA A 1 111 ? -2.961 3.280 9.900 1.00 87.19 111 ALA A C 1
ATOM 861 O O . ALA A 1 111 ? -3.708 3.313 10.880 1.00 87.19 111 ALA A O 1
ATOM 862 N N . ALA A 1 112 ? -3.333 2.675 8.766 1.00 85.00 112 ALA A N 1
ATOM 863 C CA . ALA A 1 112 ? -4.587 1.936 8.647 1.00 85.00 112 ALA A CA 1
ATOM 864 C C . ALA A 1 112 ? -4.588 0.629 9.461 1.00 85.00 112 ALA A C 1
ATOM 866 O O . ALA A 1 112 ? -5.635 0.257 9.994 1.00 85.00 112 ALA A O 1
ATOM 867 N N . ALA A 1 113 ? -3.452 -0.067 9.544 1.00 91.25 113 ALA A N 1
ATOM 868 C CA . ALA A 1 113 ? -3.286 -1.270 10.353 1.00 91.25 113 ALA A CA 1
ATOM 869 C C . ALA A 1 113 ? -3.333 -0.950 11.855 1.00 91.25 113 ALA A C 1
ATOM 871 O O . ALA A 1 113 ? -4.078 -1.609 12.576 1.00 91.25 113 ALA A O 1
ATOM 872 N N . ASP A 1 114 ? -2.651 0.108 12.296 1.00 94.06 114 ASP A N 1
ATOM 873 C CA . ASP A 1 114 ? -2.641 0.564 13.692 1.00 94.06 114 ASP A CA 1
ATOM 874 C C . ASP A 1 114 ? -4.060 0.905 14.165 1.00 94.06 114 ASP A C 1
ATOM 876 O O . ASP A 1 114 ? -4.527 0.404 15.186 1.00 94.06 114 ASP A O 1
ATOM 880 N N . LYS A 1 115 ? -4.822 1.651 13.353 1.00 89.25 115 LYS A N 1
ATOM 881 C CA . LYS A 1 115 ? -6.223 1.972 13.664 1.00 89.25 115 LYS A CA 1
ATOM 882 C C . LYS A 1 115 ? -7.109 0.728 13.793 1.00 89.25 115 LYS A C 1
ATOM 884 O O . LYS A 1 115 ? -8.050 0.729 14.584 1.00 89.25 115 LYS A O 1
ATOM 889 N N . ARG A 1 116 ? -6.863 -0.314 12.990 1.00 93.19 116 ARG A N 1
ATOM 890 C CA . ARG A 1 116 ? -7.597 -1.586 13.102 1.00 93.19 116 ARG A CA 1
ATOM 891 C C . ARG A 1 116 ? -7.218 -2.322 14.381 1.00 93.19 116 ARG A C 1
ATOM 893 O O . ARG A 1 116 ? -8.117 -2.765 15.081 1.00 93.19 116 ARG A O 1
ATOM 900 N N . ALA A 1 117 ? -5.929 -2.379 14.707 1.00 94.75 117 ALA A N 1
ATOM 901 C CA . ALA A 1 117 ? -5.447 -3.005 15.933 1.00 94.75 117 ALA A CA 1
ATOM 902 C C . ALA A 1 117 ? -6.052 -2.350 17.187 1.00 94.75 117 ALA A C 1
ATOM 904 O O . ALA A 1 117 ? -6.512 -3.056 18.083 1.00 94.75 117 ALA A O 1
ATOM 905 N N . ASP A 1 118 ? -6.144 -1.017 17.218 1.00 94.94 118 ASP A N 1
ATOM 906 C CA . ASP A 1 118 ? -6.779 -0.284 18.320 1.00 94.94 118 ASP A CA 1
ATOM 907 C C . ASP A 1 118 ? -8.272 -0.618 18.473 1.00 94.94 118 ASP A C 1
ATOM 909 O O . ASP A 1 118 ? -8.770 -0.764 19.592 1.00 94.94 118 ASP A O 1
ATOM 913 N N . LEU A 1 119 ? -9.004 -0.739 17.359 1.00 93.94 119 LEU A N 1
ATOM 914 C CA . LEU A 1 119 ? -10.419 -1.127 17.373 1.00 93.94 119 LEU A CA 1
ATOM 915 C C . LEU A 1 119 ? -10.600 -2.574 17.843 1.00 93.94 119 LEU A C 1
ATOM 917 O O . LEU A 1 119 ? -11.465 -2.836 18.678 1.00 93.94 119 LEU A O 1
ATOM 921 N N . ASP A 1 120 ? -9.775 -3.495 17.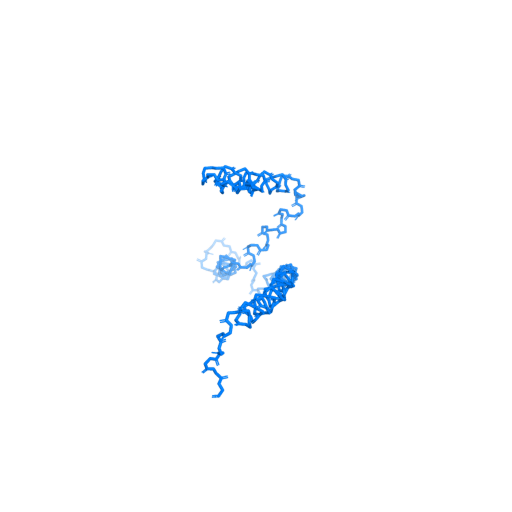347 1.00 95.19 120 ASP A N 1
ATOM 922 C CA . ASP A 1 120 ? -9.822 -4.909 17.726 1.00 95.19 120 ASP A CA 1
ATOM 923 C C . ASP A 1 120 ? -9.517 -5.093 19.220 1.00 95.19 120 ASP A C 1
ATOM 925 O O . ASP A 1 120 ? -10.189 -5.871 19.906 1.00 95.19 120 ASP A O 1
ATOM 929 N N . LEU A 1 121 ? -8.567 -4.321 19.761 1.00 95.38 121 LEU A N 1
ATOM 930 C CA . LEU A 1 121 ? -8.277 -4.293 21.193 1.00 95.38 121 LEU A CA 1
ATOM 931 C C . LEU A 1 121 ? -9.486 -3.801 22.002 1.00 95.38 121 LEU A C 1
ATOM 933 O O . LEU A 1 121 ? -9.872 -4.440 22.979 1.00 95.38 121 LEU A O 1
ATOM 937 N N . GLN A 1 122 ? -10.121 -2.701 21.586 1.00 96.00 122 GLN A N 1
ATOM 938 C CA . GLN A 1 122 ? -11.305 -2.165 22.270 1.00 96.00 122 GLN A CA 1
ATOM 939 C C . GLN A 1 122 ? -12.478 -3.148 22.270 1.00 96.00 122 GLN A C 1
ATOM 941 O O . GLN A 1 122 ? -13.124 -3.338 23.301 1.00 96.00 122 GLN A O 1
ATOM 946 N N . VAL A 1 123 ? -12.748 -3.794 21.133 1.00 95.25 123 VAL A N 1
ATOM 947 C CA . VAL A 1 123 ? -13.797 -4.817 21.023 1.00 95.25 123 VAL A CA 1
ATOM 948 C C . VAL A 1 123 ? -13.489 -6.000 21.937 1.00 95.25 123 VAL A C 1
ATOM 950 O O . VAL A 1 123 ? -14.391 -6.497 22.613 1.00 95.25 123 VAL A O 1
ATOM 953 N N . SER A 1 124 ? -12.226 -6.421 22.003 1.00 95.81 124 SER A N 1
ATOM 954 C CA . SER A 1 124 ? -11.796 -7.519 22.873 1.00 95.81 124 SER A CA 1
ATOM 955 C C . SER A 1 124 ? -12.022 -7.190 24.351 1.00 95.81 124 SER A C 1
ATOM 957 O O . SER A 1 124 ? -12.645 -7.981 25.054 1.00 95.81 124 SER A O 1
ATOM 959 N N . LEU A 1 125 ? -11.620 -5.995 24.799 1.00 96.12 125 LEU A N 1
ATOM 960 C CA . LEU A 1 125 ? -11.823 -5.542 26.182 1.00 96.12 125 LEU A CA 1
ATOM 961 C C . LEU A 1 125 ? -13.307 -5.406 26.545 1.00 96.12 125 LEU A C 1
ATOM 963 O O . LEU A 1 125 ? -13.723 -5.804 27.631 1.00 96.12 125 LEU A O 1
ATOM 967 N N . LEU A 1 126 ? -14.129 -4.872 25.635 1.00 96.00 126 LEU A N 1
ATOM 968 C CA . LEU A 1 126 ? -15.576 -4.800 25.845 1.00 96.00 126 LEU A CA 1
ATOM 969 C C . LEU A 1 126 ? -16.184 -6.202 25.971 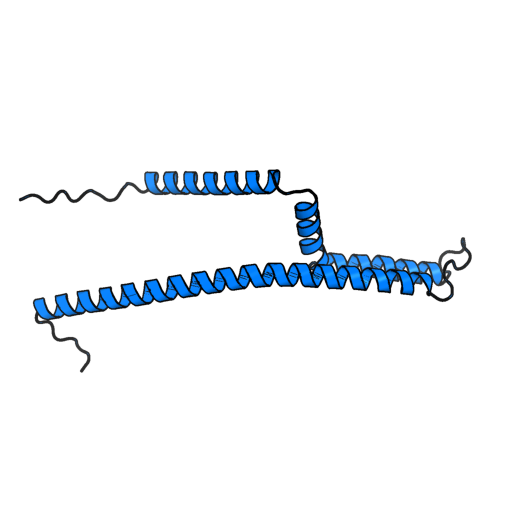1.00 96.00 126 LEU A C 1
ATOM 971 O O . LEU A 1 126 ? -17.016 -6.440 26.843 1.00 96.00 126 LEU A O 1
ATOM 975 N N . THR A 1 127 ? -15.751 -7.131 25.120 1.00 95.44 127 THR A N 1
ATOM 976 C CA . THR A 1 127 ? -16.223 -8.519 25.142 1.00 95.44 127 THR A CA 1
ATOM 977 C C . THR A 1 127 ? -15.836 -9.216 26.445 1.00 95.44 127 THR A C 1
ATOM 979 O O . THR A 1 127 ? -16.669 -9.896 27.035 1.00 95.44 127 THR A O 1
ATOM 982 N N . GLU A 1 128 ? -14.607 -9.020 26.926 1.00 96.31 128 GLU A N 1
ATOM 983 C CA . GLU A 1 128 ? -14.139 -9.550 28.212 1.00 96.31 128 GLU A CA 1
ATOM 984 C C . GLU A 1 128 ? -14.962 -9.007 29.391 1.00 96.31 128 GLU A C 1
ATOM 986 O O . GLU A 1 128 ? -15.376 -9.767 30.272 1.00 96.31 128 GLU A O 1
ATOM 991 N N . HIS A 1 129 ? -15.272 -7.708 29.380 1.00 95.31 129 HIS A N 1
ATOM 992 C CA . HIS A 1 129 ? -16.109 -7.075 30.402 1.00 95.31 129 HIS A CA 1
ATOM 993 C C . HIS A 1 129 ? -17.537 -7.630 30.415 1.00 95.31 129 HIS A C 1
ATOM 995 O O . HIS A 1 129 ? -18.067 -7.967 31.475 1.00 95.31 129 HIS A O 1
ATOM 1001 N N . GLU A 1 130 ? -18.164 -7.767 29.244 1.00 95.00 130 GLU 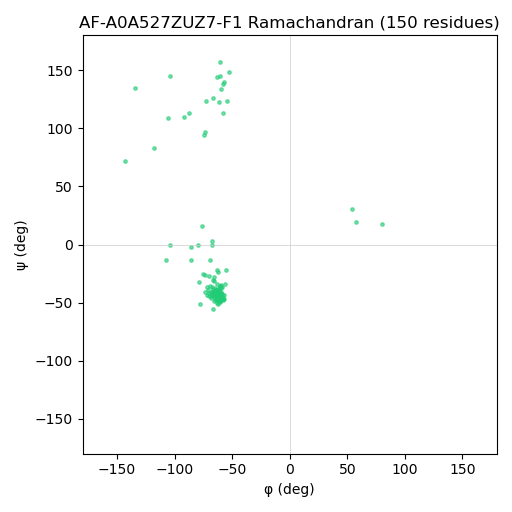A N 1
ATOM 1002 C CA . GLU A 1 130 ? -19.508 -8.345 29.143 1.00 95.00 130 GLU A CA 1
ATOM 1003 C C . GLU A 1 130 ? -19.519 -9.835 29.509 1.00 95.00 130 GLU A C 1
ATOM 1005 O O . GLU A 1 130 ? -20.440 -10.292 30.183 1.00 95.00 130 GLU A O 1
ATOM 1010 N N . LEU A 1 131 ? -18.480 -10.597 29.151 1.00 95.62 131 LEU A N 1
ATOM 1011 C CA . LEU A 1 131 ? -18.337 -11.996 29.560 1.00 95.62 131 LEU A CA 1
ATOM 1012 C C . LEU A 1 131 ? -18.212 -12.132 31.084 1.00 95.62 131 LEU A C 1
ATOM 1014 O O . LEU A 1 131 ? -18.831 -13.016 31.680 1.00 95.62 131 LEU A O 1
ATOM 1018 N N . THR A 1 132 ? -17.453 -11.238 31.718 1.00 94.31 132 THR A N 1
ATOM 1019 C CA . THR A 1 132 ? -17.318 -11.190 33.179 1.00 94.31 132 THR A CA 1
ATOM 1020 C C . THR A 1 132 ? -18.669 -10.914 33.832 1.00 94.31 132 THR A C 1
ATOM 1022 O O . THR A 1 132 ? -19.103 -11.686 34.683 1.00 94.31 132 THR A O 1
ATOM 1025 N N . LYS A 1 133 ? -19.409 -9.904 33.357 1.00 93.19 133 LYS A N 1
ATOM 1026 C CA . LYS A 1 133 ? -20.773 -9.629 33.836 1.00 93.19 133 LYS A CA 1
ATOM 1027 C C . LYS A 1 133 ? -21.724 -10.800 33.632 1.00 93.19 133 LYS A C 1
ATOM 1029 O O . LYS A 1 133 ? -22.516 -11.104 34.516 1.00 93.19 133 LYS A O 1
ATOM 1034 N N . LEU A 1 134 ? -21.681 -11.458 32.474 1.00 94.31 134 LEU A N 1
ATOM 1035 C CA . LEU A 1 134 ? -22.504 -12.642 32.227 1.00 94.31 134 LEU A CA 1
ATOM 1036 C C . LEU A 1 134 ? -22.165 -13.758 33.217 1.00 94.31 134 LEU A C 1
ATOM 1038 O O . LEU A 1 134 ? -23.077 -14.397 33.732 1.00 94.31 134 LEU A O 1
ATOM 1042 N N . THR A 1 135 ? -20.884 -13.948 33.529 1.00 92.88 135 THR A N 1
ATOM 1043 C CA . THR A 1 135 ? -20.435 -14.916 34.538 1.00 92.88 135 THR A CA 1
ATOM 1044 C C . THR A 1 135 ? -20.956 -14.549 35.928 1.00 92.88 135 THR A C 1
ATOM 1046 O O . THR A 1 135 ? -21.526 -15.405 36.594 1.00 92.88 135 THR A O 1
ATOM 1049 N N . GLU A 1 136 ? -20.866 -13.278 36.334 1.00 93.19 136 GLU A N 1
ATOM 1050 C CA . GLU A 1 136 ? -21.419 -12.785 37.607 1.00 93.19 136 GLU A CA 1
ATOM 1051 C C . GLU A 1 136 ? -22.941 -12.978 37.697 1.00 93.19 136 GLU A C 1
ATOM 1053 O O . GLU A 1 136 ? -23.473 -13.383 38.732 1.00 93.19 136 GLU A O 1
ATOM 1058 N N . LEU A 1 137 ? -23.665 -12.712 36.607 1.00 92.69 137 LEU A N 1
ATOM 1059 C CA . LEU A 1 137 ? -25.111 -12.916 36.549 1.00 92.69 137 LEU A CA 1
ATOM 1060 C C . LEU A 1 137 ? -25.475 -14.403 36.642 1.00 92.69 137 LEU A C 1
ATOM 1062 O O . LEU A 1 137 ? -26.432 -14.746 37.336 1.00 92.69 137 LEU A O 1
ATOM 1066 N N . VAL A 1 138 ? -24.721 -15.281 35.972 1.00 93.19 138 VAL A N 1
ATOM 1067 C CA . VAL A 1 138 ? -24.910 -16.738 36.044 1.00 93.19 138 VAL A CA 1
ATOM 1068 C C . VAL A 1 138 ? -24.625 -17.257 37.452 1.00 93.19 138 VAL A C 1
ATOM 1070 O O . VAL A 1 138 ? -25.417 -18.048 37.962 1.00 93.19 138 VAL A O 1
ATOM 1073 N N . ASP A 1 139 ? -23.564 -16.779 38.101 1.00 90.25 139 ASP A N 1
ATOM 1074 C CA . ASP A 1 139 ? -23.217 -17.141 39.480 1.00 90.25 139 ASP A CA 1
ATOM 1075 C C . ASP A 1 139 ? -24.327 -16.713 40.458 1.00 90.25 139 ASP A C 1
ATOM 1077 O O . ASP A 1 139 ? -24.862 -17.526 41.212 1.00 90.25 139 ASP A O 1
ATOM 1081 N N . SER A 1 140 ? -24.821 -15.475 40.326 1.00 89.00 140 SER A N 1
ATOM 1082 C CA . SER A 1 140 ? -25.953 -14.981 41.120 1.00 89.00 140 SER A CA 1
ATOM 1083 C C . SER A 1 140 ? -27.242 -15.794 40.911 1.00 89.00 140 SER A C 1
ATOM 1085 O O . SER A 1 140 ? -28.024 -15.991 41.848 1.00 89.00 140 SER A O 1
ATOM 1087 N N . MET A 1 141 ? -27.494 -16.277 39.690 1.00 88.81 141 MET A N 1
ATOM 1088 C CA . MET A 1 141 ? -28.624 -17.167 39.406 1.00 88.81 141 MET A CA 1
ATOM 1089 C C . MET A 1 141 ? -28.425 -18.560 40.017 1.00 88.81 141 MET A C 1
ATOM 1091 O O . MET A 1 141 ? -29.379 -19.106 40.576 1.00 88.81 141 MET A O 1
ATOM 1095 N N . ALA A 1 142 ? -27.216 -19.125 39.941 1.00 87.19 142 ALA A N 1
ATOM 1096 C CA . ALA A 1 142 ? -26.882 -20.425 40.523 1.00 87.19 142 ALA A CA 1
ATOM 1097 C C . ALA A 1 142 ? -27.068 -20.428 42.049 1.00 87.19 142 ALA A C 1
ATOM 1099 O O . ALA A 1 142 ? -27.723 -21.330 42.583 1.00 87.19 142 ALA A O 1
ATOM 1100 N N . ASP A 1 143 ? -26.612 -19.366 42.721 1.00 87.06 143 ASP A N 1
ATOM 1101 C CA . ASP A 1 143 ? -26.811 -19.142 44.155 1.00 87.06 143 ASP A CA 1
ATOM 1102 C C . ASP A 1 143 ? -28.295 -19.122 44.534 1.00 87.06 143 ASP A C 1
ATOM 1104 O O . ASP A 1 143 ? -28.724 -19.791 45.477 1.00 87.06 143 ASP A O 1
ATOM 1108 N N . ARG A 1 144 ? -29.125 -18.393 43.773 1.00 85.62 144 ARG A N 1
ATOM 1109 C CA . ARG A 1 144 ? -30.576 -18.326 44.026 1.00 85.62 144 ARG A CA 1
ATOM 1110 C C . ARG A 1 144 ? -31.290 -19.654 43.793 1.00 85.62 144 ARG A C 1
ATOM 1112 O O . ARG A 1 144 ? -32.297 -19.915 44.447 1.00 85.62 144 ARG A O 1
ATOM 1119 N N . LEU A 1 145 ? -30.797 -20.472 42.867 1.00 85.56 145 LEU A N 1
ATOM 1120 C CA . LEU A 1 145 ? -31.347 -21.794 42.567 1.00 85.56 145 LEU A CA 1
ATOM 1121 C C . LEU A 1 145 ? -30.779 -22.895 43.482 1.00 85.56 145 LEU A C 1
ATOM 1123 O O . LEU A 1 145 ? -31.219 -24.040 43.390 1.00 85.56 145 LEU A O 1
ATOM 1127 N N . ASN A 1 146 ? -29.846 -22.554 44.382 1.00 78.56 146 ASN A N 1
ATOM 1128 C CA . ASN A 1 146 ? -29.142 -23.476 45.278 1.00 78.56 146 ASN A CA 1
ATOM 1129 C C . ASN A 1 146 ? -28.469 -24.643 44.526 1.00 78.56 146 ASN A C 1
ATOM 1131 O O . ASN A 1 146 ? -28.366 -25.766 45.029 1.00 78.56 146 ASN A O 1
ATOM 1135 N N . VAL A 1 147 ? -28.044 -24.383 43.286 1.00 74.94 147 VAL A N 1
ATOM 1136 C CA . VAL A 1 147 ? -27.367 -25.358 42.432 1.00 74.94 147 VAL A CA 1
ATOM 1137 C C . VAL A 1 147 ? -25.875 -25.193 42.666 1.00 74.94 147 VAL A C 1
ATOM 1139 O O . VAL A 1 147 ? -25.291 -24.190 42.274 1.00 74.94 147 VAL A O 1
ATOM 1142 N N . LYS A 1 148 ? -25.246 -26.178 43.315 1.00 68.12 148 LYS A N 1
ATOM 1143 C CA . LYS A 1 148 ? -23.790 -26.172 43.483 1.00 68.12 148 LYS A CA 1
ATOM 1144 C C . LYS A 1 148 ? -23.111 -26.335 42.115 1.00 68.12 148 LYS A C 1
ATOM 1146 O O . LYS A 1 148 ? -23.414 -27.317 41.429 1.00 68.12 148 LYS A O 1
ATOM 1151 N N . PRO A 1 149 ? -22.190 -25.436 41.727 1.00 62.03 149 PRO A N 1
ATOM 1152 C CA . PRO A 1 149 ? -21.393 -25.626 40.525 1.00 62.03 149 PRO A CA 1
ATOM 1153 C C . PRO A 1 149 ? -20.584 -26.925 40.640 1.00 62.03 149 PRO A C 1
ATOM 1155 O O . PRO A 1 149 ? -19.979 -27.203 41.672 1.00 62.03 149 PRO A O 1
ATOM 1158 N N . ALA A 1 150 ? -20.579 -27.734 39.579 1.00 62.34 150 ALA A N 1
ATOM 1159 C CA . ALA A 1 150 ? -19.956 -29.063 39.546 1.00 62.34 150 ALA A CA 1
ATOM 1160 C C . ALA A 1 150 ? -18.415 -29.047 39.420 1.00 62.34 150 ALA A C 1
ATOM 1162 O O . ALA A 1 150 ? -17.820 -30.061 39.067 1.00 62.34 150 ALA A O 1
ATOM 1163 N N . LEU A 1 151 ? -17.766 -27.910 39.673 1.00 57.25 151 LEU A N 1
ATOM 1164 C CA . LEU A 1 151 ? -16.317 -27.751 39.567 1.00 57.25 151 LEU A CA 1
ATOM 1165 C C . LEU A 1 151 ? -15.744 -27.399 40.944 1.00 57.25 151 LEU A C 1
ATOM 1167 O O . LEU A 1 151 ? -15.533 -26.232 41.268 1.00 57.25 151 LEU A O 1
ATOM 1171 N N . SER A 1 152 ? -15.528 -28.440 41.747 1.00 42.06 152 SER A N 1
ATOM 1172 C CA . SER A 1 152 ? -14.657 -28.455 42.929 1.00 42.06 152 SER A CA 1
ATOM 1173 C C . SER A 1 152 ? -13.714 -29.641 42.833 1.00 42.06 152 SER A C 1
ATOM 1175 O O . SER A 1 152 ? -14.258 -30.749 42.610 1.00 42.06 152 SER A O 1
#

Radius of gyration: 30.99 Å; Cα contacts (8 Å, |Δi|>4): 31; chains: 1; bounding box: 77×45×84 Å